Protein AF-A0A5E4JBL3-F1 (afdb_monomer_lite)

Structure (mmCIF, N/CA/C/O backbone):
data_AF-A0A5E4JBL3-F1
#
_entry.id   AF-A0A5E4JBL3-F1
#
loop_
_atom_site.group_PDB
_atom_site.id
_atom_site.type_symbol
_atom_site.label_atom_id
_atom_site.label_alt_id
_atom_site.label_comp_id
_atom_site.label_asym_id
_atom_site.label_entity_id
_atom_site.label_seq_id
_atom_site.pdbx_PDB_ins_code
_atom_site.Cartn_x
_atom_site.Cartn_y
_atom_site.Cartn_z
_atom_site.occupancy
_atom_site.B_iso_or_equiv
_atom_site.auth_seq_id
_atom_site.auth_comp_id
_atom_site.auth_asym_id
_atom_site.auth_atom_id
_atom_site.pdbx_PDB_model_num
ATOM 1 N N . MET A 1 1 ? -22.292 12.266 42.645 1.00 54.19 1 MET A N 1
ATOM 2 C CA . MET A 1 1 ? -21.056 12.709 41.952 1.00 54.19 1 MET A CA 1
ATOM 3 C C . MET A 1 1 ? -20.229 11.546 41.388 1.00 54.19 1 MET A C 1
ATOM 5 O O . MET A 1 1 ? -19.679 11.706 40.311 1.00 54.19 1 MET A O 1
ATOM 9 N N . VAL A 1 2 ? -20.208 10.363 42.024 1.00 60.06 2 VAL A N 1
ATOM 10 C CA . VAL A 1 2 ? -19.450 9.173 41.563 1.00 60.06 2 VAL A CA 1
ATOM 11 C C . VAL A 1 2 ? -19.999 8.526 40.270 1.00 60.06 2 VAL A C 1
ATOM 13 O O . VAL A 1 2 ? -19.231 8.005 39.466 1.00 60.06 2 VAL A O 1
ATOM 16 N N . GLU A 1 3 ? -21.312 8.578 40.017 1.00 61.00 3 GLU A N 1
ATOM 17 C CA . GLU A 1 3 ? -21.920 7.982 38.806 1.00 61.00 3 GLU A CA 1
ATOM 18 C C . GLU A 1 3 ? -21.647 8.765 37.515 1.00 61.00 3 GLU A C 1
ATOM 20 O O . GLU A 1 3 ? -21.484 8.173 36.447 1.00 61.00 3 GLU A O 1
ATOM 25 N N . ILE A 1 4 ? -21.547 10.095 37.609 1.00 63.66 4 ILE A N 1
ATOM 26 C 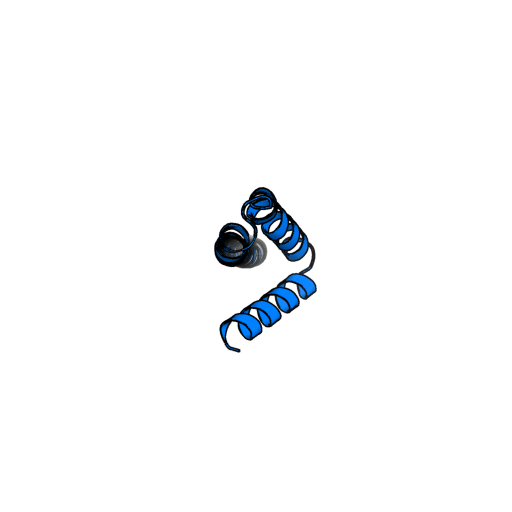CA . ILE A 1 4 ? -21.275 10.959 36.452 1.00 63.66 4 ILE A CA 1
ATOM 27 C C . ILE A 1 4 ? -19.853 10.697 35.945 1.00 63.66 4 ILE A C 1
ATOM 29 O O . ILE A 1 4 ? -19.643 10.540 34.747 1.00 63.66 4 ILE A O 1
ATOM 33 N N . GLN A 1 5 ? -18.896 10.540 36.861 1.00 64.38 5 GLN A N 1
ATOM 34 C CA . GLN A 1 5 ? -17.495 10.276 36.536 1.00 64.38 5 GLN A CA 1
ATOM 35 C C . GLN A 1 5 ? -17.306 8.914 35.847 1.00 64.38 5 GLN A C 1
ATOM 37 O O . GLN A 1 5 ? -16.705 8.846 34.780 1.00 64.38 5 GLN A O 1
ATOM 42 N N . LYS A 1 6 ? -17.951 7.850 36.353 1.00 71.44 6 LYS A N 1
ATOM 43 C CA . LYS A 1 6 ? -17.954 6.525 35.697 1.00 71.44 6 LYS A CA 1
ATOM 44 C C . LYS A 1 6 ? -18.569 6.548 34.293 1.00 71.44 6 LYS A C 1
ATOM 46 O O . LYS A 1 6 ? -18.127 5.816 33.408 1.00 71.44 6 LYS A O 1
ATOM 51 N N . THR A 1 7 ? -19.591 7.376 34.084 1.00 69.94 7 THR A N 1
ATOM 52 C CA . THR A 1 7 ? -20.264 7.502 32.783 1.00 69.94 7 THR A CA 1
ATOM 53 C C . THR A 1 7 ? -19.384 8.236 31.773 1.00 69.94 7 THR A C 1
ATOM 55 O O . THR A 1 7 ? -19.277 7.795 30.626 1.00 69.94 7 THR A O 1
ATOM 58 N N . VAL A 1 8 ? -18.711 9.305 32.211 1.00 71.62 8 VAL A N 1
ATOM 59 C CA . VAL A 1 8 ? -17.750 10.065 31.402 1.00 71.62 8 VAL A CA 1
ATOM 60 C C . VAL A 1 8 ? -16.551 9.195 31.028 1.00 71.62 8 VAL A C 1
ATOM 62 O O . VAL A 1 8 ? -16.236 9.114 29.844 1.00 71.62 8 VAL A O 1
ATOM 65 N N . ASP A 1 9 ? -15.963 8.458 31.973 1.00 70.44 9 ASP A N 1
ATOM 66 C CA . ASP A 1 9 ? -14.825 7.564 31.708 1.00 70.44 9 ASP A CA 1
ATOM 67 C C . ASP A 1 9 ? -15.192 6.427 30.738 1.00 70.44 9 ASP A C 1
ATOM 69 O O . ASP A 1 9 ? -14.423 6.084 29.838 1.00 70.44 9 ASP A O 1
ATOM 73 N N . SER A 1 10 ? -16.405 5.873 30.855 1.00 74.19 10 SER A N 1
ATOM 74 C CA . SER A 1 10 ? -16.936 4.873 29.916 1.00 74.19 10 SER A CA 1
ATOM 75 C C . SER A 1 10 ? -17.103 5.436 28.499 1.00 74.19 10 SER A C 1
ATOM 77 O O . SER A 1 10 ? -16.784 4.763 27.514 1.00 74.19 10 SER A O 1
ATOM 79 N N . TRP A 1 11 ? -17.589 6.671 28.374 1.00 73.88 11 TRP A N 1
ATOM 80 C CA . TRP A 1 11 ? -17.711 7.348 27.082 1.00 73.88 11 TRP A CA 1
ATOM 81 C C . TRP A 1 11 ? -16.343 7.671 26.481 1.00 73.88 11 TRP A C 1
ATOM 83 O O . TRP A 1 11 ? -16.098 7.356 25.314 1.00 73.88 11 TRP A O 1
ATOM 93 N N . PHE A 1 12 ? -15.430 8.212 27.284 1.00 67.88 12 PHE A N 1
ATOM 94 C CA . PHE A 1 12 ? -14.071 8.536 26.859 1.00 67.88 12 PHE A CA 1
ATOM 95 C C . PHE A 1 12 ? -13.304 7.288 26.417 1.00 67.88 12 PHE A C 1
ATOM 97 O O . PHE A 1 12 ? -12.713 7.279 25.339 1.00 67.88 12 PHE A O 1
ATOM 104 N N . GLY A 1 13 ? -13.402 6.191 27.173 1.00 68.94 13 GLY A N 1
ATOM 105 C CA . GLY A 1 13 ? -12.771 4.918 26.827 1.00 68.94 13 GLY A CA 1
ATOM 106 C C . GLY A 1 13 ? -13.302 4.304 25.525 1.00 68.94 13 GLY A C 1
ATOM 107 O O . GLY A 1 13 ? -12.533 3.704 24.770 1.00 68.94 13 GLY A O 1
ATOM 108 N N . LYS A 1 14 ? -14.592 4.484 25.209 1.00 67.31 14 LYS A N 1
ATOM 109 C CA . LYS A 1 14 ? -15.181 4.045 23.928 1.00 67.31 14 LYS A CA 1
ATOM 110 C C . LYS A 1 14 ? -14.700 4.895 22.753 1.00 67.31 14 LYS A C 1
ATOM 112 O O . LYS A 1 14 ? -14.368 4.339 21.706 1.00 67.31 14 LYS A O 1
ATOM 117 N N . ILE A 1 15 ? -14.619 6.213 22.931 1.00 65.12 15 ILE A N 1
ATOM 118 C CA . ILE A 1 15 ? -14.107 7.135 21.906 1.00 65.12 15 ILE A CA 1
ATOM 119 C C . ILE A 1 15 ? -12.617 6.872 21.658 1.00 65.12 15 ILE A C 1
ATOM 121 O O . ILE A 1 15 ? -12.201 6.740 20.509 1.00 65.12 15 ILE A O 1
ATOM 125 N N . GLN A 1 16 ? -11.829 6.708 22.721 1.00 60.00 16 GLN A N 1
ATOM 126 C CA . GLN A 1 16 ? -10.399 6.428 22.637 1.00 60.00 16 GLN A CA 1
ATOM 127 C C . GLN A 1 16 ? -10.128 5.075 21.969 1.00 60.00 16 GLN A C 1
ATOM 129 O O . GLN A 1 16 ? -9.328 5.020 21.040 1.00 60.00 16 GLN A O 1
ATOM 134 N N . LYS A 1 17 ? -10.838 3.998 22.340 1.00 61.50 17 LYS A N 1
ATOM 135 C CA . LYS A 1 17 ? -10.721 2.704 21.637 1.00 61.50 17 LYS A CA 1
ATOM 136 C C . LYS A 1 17 ? -11.131 2.797 20.166 1.00 61.50 17 LYS A C 1
ATOM 138 O O . LYS A 1 17 ? -10.486 2.186 19.317 1.00 61.50 17 LYS A O 1
ATOM 143 N N . GLY A 1 18 ? -12.176 3.565 19.857 1.00 56.97 18 GLY A N 1
ATOM 144 C CA . GLY A 1 18 ? -12.638 3.780 18.486 1.00 56.97 18 GLY A CA 1
ATOM 145 C C . GLY A 1 18 ? -11.681 4.618 17.631 1.00 56.97 18 GLY A C 1
ATOM 146 O O . GLY A 1 18 ? -11.600 4.391 16.4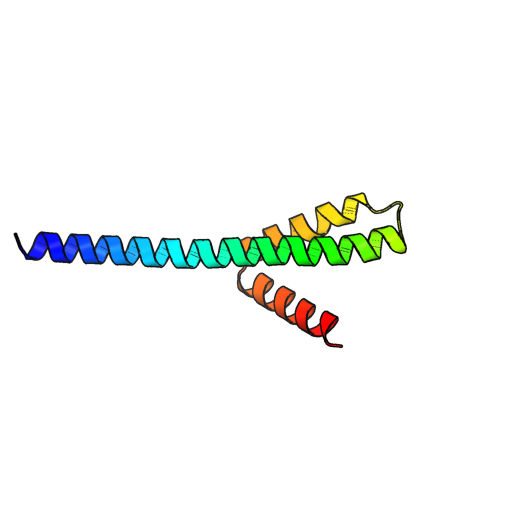26 1.00 56.97 18 GLY A O 1
ATOM 147 N N . LEU A 1 19 ? -10.953 5.563 18.231 1.00 55.25 19 LEU A N 1
ATOM 148 C CA . LEU A 1 19 ? -9.969 6.407 17.545 1.00 55.25 19 LEU A CA 1
ATOM 149 C C . LEU A 1 19 ? -8.615 5.710 17.403 1.00 55.25 19 LEU A C 1
ATOM 151 O O . LEU A 1 19 ? -8.063 5.698 16.308 1.00 55.25 19 LEU A O 1
ATOM 155 N N . VAL A 1 20 ? -8.109 5.073 18.460 1.00 56.78 20 VAL A N 1
ATOM 156 C CA . VAL A 1 20 ? -6.807 4.383 18.440 1.00 56.78 20 VAL A CA 1
ATOM 157 C C . VAL A 1 20 ? -6.820 3.223 17.441 1.00 56.78 20 VAL A C 1
ATOM 159 O O . VAL A 1 20 ? -5.947 3.160 16.581 1.00 56.78 20 VAL A O 1
ATOM 162 N N . GLY A 1 21 ? -7.875 2.399 17.427 1.00 58.25 21 GLY A N 1
ATOM 163 C CA . GLY A 1 21 ? -7.998 1.314 16.444 1.00 58.25 21 GLY A CA 1
ATOM 164 C C . GLY A 1 21 ? -8.149 1.790 14.990 1.00 58.25 21 GLY A C 1
ATOM 165 O O . GLY A 1 21 ? -7.856 1.041 14.061 1.00 58.25 21 GLY A O 1
ATOM 166 N N . LYS A 1 22 ? -8.586 3.038 14.765 1.00 60.34 22 LYS A N 1
ATOM 167 C CA . LYS A 1 22 ? -8.635 3.653 13.427 1.00 60.34 22 LYS A CA 1
ATOM 168 C C . LYS A 1 22 ? -7.293 4.260 13.020 1.00 60.34 22 LYS A C 1
ATOM 170 O O . LYS A 1 22 ? -6.947 4.192 11.846 1.00 60.34 22 LYS A O 1
ATOM 175 N N . ILE A 1 23 ? -6.546 4.825 13.969 1.00 59.75 23 ILE A N 1
ATOM 176 C CA . ILE A 1 23 ? -5.219 5.406 13.731 1.00 59.75 23 ILE A CA 1
ATOM 177 C C . ILE A 1 23 ? -4.207 4.305 13.417 1.00 59.75 23 ILE A C 1
ATOM 179 O O . ILE A 1 23 ? -3.465 4.433 12.451 1.00 59.75 23 ILE A O 1
ATOM 183 N N . GLU A 1 24 ? -4.216 3.200 14.162 1.00 61.50 24 GLU A N 1
ATOM 184 C CA . GLU A 1 24 ? -3.336 2.055 13.892 1.00 61.50 24 GLU A CA 1
ATOM 185 C C . GLU A 1 24 ? -3.578 1.476 12.492 1.00 61.50 24 GLU A C 1
ATOM 187 O O . GLU A 1 24 ? -2.631 1.281 11.731 1.00 61.50 24 GLU A O 1
ATOM 192 N N . HIS A 1 25 ? -4.845 1.301 12.096 1.00 63.75 25 HIS A N 1
ATOM 193 C CA . HIS A 1 25 ? -5.188 0.873 10.734 1.00 63.75 25 HIS A CA 1
ATOM 194 C C . HIS A 1 25 ? -4.796 1.896 9.674 1.00 63.75 25 HIS A C 1
ATOM 196 O O . HIS A 1 25 ? -4.334 1.513 8.602 1.00 63.75 25 HIS A O 1
ATOM 202 N N . PHE A 1 26 ? -4.942 3.189 9.951 1.00 63.94 26 PHE A N 1
ATOM 203 C CA . PHE A 1 26 ? -4.538 4.249 9.031 1.00 63.94 26 PHE A CA 1
ATOM 204 C C . PHE A 1 26 ? -3.019 4.278 8.817 1.00 63.9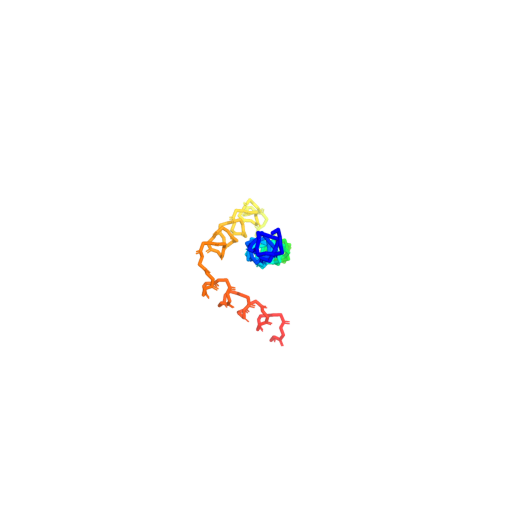4 26 PHE A C 1
ATOM 206 O O . PHE A 1 26 ? -2.559 4.325 7.678 1.00 63.94 26 PHE A O 1
ATOM 213 N N . VAL A 1 27 ? -2.238 4.177 9.894 1.00 65.56 27 VAL A N 1
ATOM 214 C CA . VAL A 1 27 ? -0.770 4.149 9.841 1.00 65.56 27 VAL A CA 1
ATOM 215 C C . VAL A 1 27 ? -0.272 2.876 9.157 1.00 65.56 27 VAL A C 1
ATOM 217 O O . VAL A 1 27 ? 0.602 2.961 8.296 1.00 65.56 27 VAL A O 1
ATOM 220 N N . ALA A 1 28 ? -0.857 1.714 9.462 1.00 67.62 28 ALA A N 1
ATOM 221 C CA . ALA A 1 28 ? -0.530 0.461 8.781 1.00 67.62 28 ALA A CA 1
ATOM 222 C C . ALA A 1 28 ? -0.864 0.522 7.281 1.00 67.62 28 ALA A C 1
ATOM 224 O O . ALA A 1 28 ? -0.072 0.076 6.454 1.00 67.62 28 ALA A O 1
ATOM 225 N N . THR A 1 29 ? -1.995 1.138 6.919 1.00 65.94 29 THR A N 1
ATOM 226 C CA . THR A 1 29 ? -2.386 1.348 5.516 1.00 65.94 29 THR A CA 1
ATOM 227 C C . THR A 1 29 ? -1.416 2.285 4.806 1.00 65.94 29 THR A C 1
ATOM 229 O O . THR A 1 29 ? -1.014 1.989 3.687 1.00 65.94 29 THR A O 1
ATOM 232 N N . LEU A 1 30 ? -0.989 3.377 5.448 1.00 67.31 30 LEU A N 1
ATOM 233 C CA . LEU A 1 30 ? 0.024 4.291 4.911 1.00 67.31 30 LEU A CA 1
ATOM 234 C C . LEU A 1 30 ? 1.367 3.592 4.689 1.00 67.31 30 LEU A C 1
ATOM 236 O O . LEU A 1 30 ? 1.956 3.728 3.619 1.00 67.31 30 LEU A O 1
ATOM 240 N N . PHE A 1 31 ? 1.831 2.812 5.667 1.00 65.69 31 PHE A N 1
ATOM 241 C CA . PHE A 1 31 ? 3.061 2.031 5.535 1.00 65.69 31 PHE A CA 1
ATOM 242 C C . PHE A 1 31 ? 2.967 1.009 4.403 1.00 65.69 31 PHE A C 1
ATOM 244 O O . PHE A 1 31 ? 3.908 0.870 3.622 1.00 65.69 31 PHE A O 1
ATOM 251 N N . PHE A 1 32 ? 1.822 0.339 4.276 1.00 71.44 32 PHE A N 1
ATOM 252 C CA . PHE A 1 32 ? 1.559 -0.587 3.183 1.00 71.44 32 PHE A CA 1
ATOM 253 C C . PHE A 1 32 ? 1.608 0.112 1.821 1.00 71.44 32 PHE A C 1
ATOM 255 O O . PHE A 1 32 ? 2.277 -0.360 0.910 1.00 71.44 32 PHE A O 1
ATOM 262 N N . LEU A 1 33 ? 0.970 1.276 1.705 1.00 67.81 33 LEU A N 1
ATOM 263 C CA . LEU A 1 33 ? 0.964 2.122 0.509 1.00 67.81 33 LEU A CA 1
ATOM 264 C C . LEU A 1 33 ? 2.374 2.529 0.074 1.00 67.81 33 LEU A C 1
ATOM 266 O O . LEU A 1 33 ? 2.712 2.438 -1.105 1.00 67.81 33 LEU A O 1
ATOM 270 N N . ILE A 1 34 ? 3.195 2.960 1.034 1.00 69.75 34 ILE A N 1
ATOM 271 C CA . ILE A 1 34 ? 4.573 3.396 0.792 1.00 69.75 34 ILE A CA 1
ATOM 272 C C . ILE A 1 34 ? 5.441 2.206 0.372 1.00 69.75 34 ILE A C 1
ATOM 274 O O . ILE A 1 34 ? 6.174 2.309 -0.609 1.00 69.75 34 ILE A O 1
ATOM 278 N N . ALA A 1 35 ? 5.340 1.071 1.070 1.00 73.00 35 ALA A N 1
ATOM 279 C CA . ALA A 1 35 ? 6.113 -0.128 0.750 1.00 73.00 35 ALA A CA 1
ATOM 280 C C . ALA A 1 35 ? 5.734 -0.706 -0.624 1.00 73.00 35 ALA A C 1
ATOM 282 O O . ALA A 1 35 ? 6.607 -1.018 -1.437 1.00 73.00 35 ALA A O 1
ATOM 283 N N . LEU A 1 36 ? 4.432 -0.790 -0.907 1.00 75.94 36 LEU A N 1
ATOM 284 C CA . LEU A 1 36 ? 3.901 -1.296 -2.168 1.00 75.94 36 LEU A CA 1
ATOM 285 C C . LEU A 1 36 ? 4.254 -0.363 -3.327 1.00 75.94 36 LEU A C 1
ATOM 287 O O . LEU A 1 36 ? 4.681 -0.827 -4.383 1.00 75.94 36 LEU A O 1
ATOM 291 N N . GLY A 1 37 ? 4.162 0.949 -3.110 1.00 76.62 37 GLY A N 1
ATOM 292 C CA . GLY A 1 37 ? 4.571 1.937 -4.098 1.00 76.62 37 GLY A CA 1
ATOM 293 C C . GLY A 1 37 ? 6.064 1.951 -4.375 1.00 76.62 37 GLY A C 1
ATOM 294 O O . GLY A 1 37 ? 6.447 2.022 -5.537 1.00 76.62 37 GLY A O 1
ATOM 295 N N . ALA A 1 38 ? 6.913 1.805 -3.358 1.00 73.00 38 ALA A N 1
ATOM 296 C CA . ALA A 1 38 ? 8.359 1.757 -3.551 1.00 73.00 38 ALA A CA 1
ATOM 297 C C . ALA A 1 38 ? 8.792 0.529 -4.368 1.00 73.00 38 ALA A C 1
ATOM 299 O O . ALA A 1 38 ? 9.539 0.667 -5.337 1.00 73.00 38 ALA A O 1
ATOM 300 N N . LEU A 1 39 ? 8.288 -0.662 -4.028 1.00 79.31 39 LEU A N 1
ATOM 301 C CA . LEU A 1 39 ? 8.614 -1.895 -4.754 1.00 79.31 39 LEU A CA 1
ATOM 302 C C . LEU A 1 39 ? 8.083 -1.872 -6.190 1.00 79.31 39 LEU A C 1
ATOM 304 O O . LEU A 1 39 ? 8.810 -2.206 -7.128 1.00 79.31 39 LEU A O 1
ATOM 308 N N . PHE A 1 40 ? 6.839 -1.424 -6.373 1.00 77.88 40 PHE A N 1
ATOM 309 C CA . PHE A 1 40 ? 6.237 -1.311 -7.696 1.00 77.88 40 PHE A CA 1
ATOM 310 C C . PHE A 1 40 ? 6.955 -0.262 -8.556 1.00 77.88 40 PHE A C 1
ATOM 312 O O . PHE A 1 40 ? 7.210 -0.510 -9.732 1.00 77.88 40 PHE A O 1
ATOM 319 N N . ALA A 1 41 ? 7.359 0.871 -7.974 1.00 76.69 41 ALA A N 1
ATOM 320 C CA . ALA A 1 41 ? 8.125 1.900 -8.668 1.00 76.69 41 ALA A CA 1
ATOM 321 C C . ALA A 1 41 ? 9.494 1.410 -9.131 1.00 76.69 41 ALA A C 1
ATOM 323 O O . ALA A 1 41 ? 9.853 1.645 -10.282 1.00 76.69 41 ALA A O 1
ATOM 324 N N . ILE A 1 42 ? 10.239 0.707 -8.275 1.00 80.12 42 ILE A N 1
ATOM 325 C CA . ILE A 1 42 ? 11.559 0.176 -8.634 1.00 80.12 42 ILE A CA 1
ATOM 326 C C . ILE A 1 42 ? 11.438 -0.790 -9.816 1.00 80.12 42 ILE A C 1
ATOM 328 O O . ILE A 1 42 ? 12.160 -0.640 -10.800 1.00 80.12 42 ILE A O 1
ATOM 332 N N . ALA A 1 43 ? 10.495 -1.734 -9.761 1.00 82.44 43 ALA A N 1
ATOM 333 C CA . ALA A 1 43 ? 10.280 -2.681 -10.852 1.00 82.44 43 ALA A CA 1
ATOM 334 C C . ALA A 1 43 ? 9.839 -1.971 -12.144 1.00 82.44 43 ALA A C 1
ATOM 336 O O . ALA A 1 43 ? 10.397 -2.200 -13.217 1.00 82.44 43 ALA A O 1
ATOM 337 N N . LEU A 1 44 ? 8.862 -1.072 -12.049 1.00 83.75 44 LEU A N 1
ATOM 338 C CA . LEU A 1 44 ? 8.249 -0.452 -13.218 1.00 83.75 44 LEU A CA 1
ATOM 339 C C . LEU A 1 44 ? 9.179 0.560 -13.898 1.00 83.75 44 LEU A C 1
ATOM 341 O O . LEU A 1 44 ? 9.251 0.579 -15.122 1.00 83.75 44 LEU A O 1
ATOM 345 N N . VAL A 1 45 ? 9.951 1.336 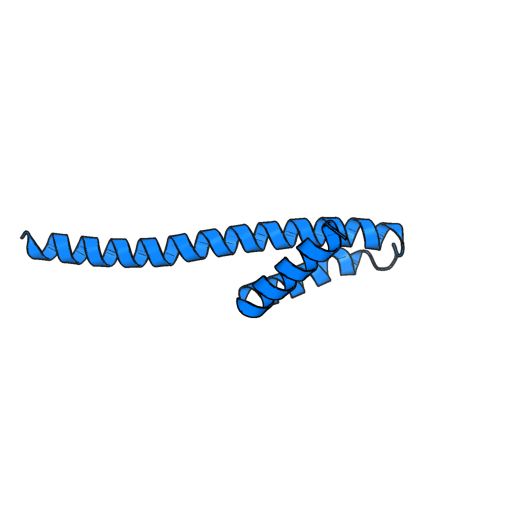-13.135 1.00 84.19 45 VAL A N 1
ATOM 346 C CA . VAL A 1 45 ? 10.963 2.252 -13.689 1.00 84.19 45 VAL A CA 1
ATOM 347 C C . VAL A 1 45 ? 12.123 1.482 -14.325 1.00 84.19 45 VAL A C 1
ATOM 349 O O . VAL A 1 45 ? 12.667 1.939 -15.329 1.00 84.19 45 VAL A O 1
ATOM 352 N N . HIS A 1 46 ? 12.482 0.310 -13.790 1.00 84.00 46 HIS A N 1
ATOM 353 C CA . HIS A 1 46 ? 13.571 -0.503 -14.330 1.00 84.00 46 HIS A CA 1
ATOM 354 C C . HIS A 1 46 ? 13.211 -1.179 -15.662 1.00 84.00 46 HIS A C 1
ATOM 356 O O . HIS A 1 46 ? 14.009 -1.143 -16.596 1.00 84.00 46 HIS A O 1
ATOM 362 N N . TYR A 1 47 ? 12.010 -1.759 -15.777 1.00 86.50 47 TYR A N 1
ATOM 363 C CA . TYR A 1 47 ? 11.592 -2.484 -16.986 1.00 86.50 47 TYR A CA 1
ATOM 364 C C . TYR A 1 47 ? 10.840 -1.612 -18.006 1.00 86.50 47 TYR A C 1
ATOM 366 O O . TYR A 1 47 ? 10.981 -1.815 -19.212 1.00 86.50 47 TYR A O 1
ATOM 374 N N . TRP A 1 48 ? 10.064 -0.622 -17.551 1.00 87.12 48 TRP A N 1
ATOM 375 C CA . TRP A 1 48 ? 9.222 0.232 -18.401 1.00 87.12 48 TRP A CA 1
ATOM 376 C C . TRP A 1 48 ? 9.250 1.703 -17.954 1.00 87.12 48 TRP A C 1
ATOM 378 O O . TRP A 1 48 ? 8.242 2.244 -17.491 1.00 87.12 48 TRP A O 1
ATOM 388 N N . PRO A 1 49 ? 10.377 2.408 -18.155 1.00 84.06 49 PRO A N 1
ATOM 389 C CA . PRO A 1 49 ? 10.566 3.775 -17.660 1.00 84.06 49 PRO A CA 1
ATOM 390 C C . PRO A 1 49 ? 9.540 4.790 -18.196 1.00 84.06 49 PRO A C 1
ATOM 392 O O . PRO A 1 49 ? 9.199 5.744 -17.504 1.00 84.06 49 PRO A O 1
ATOM 395 N N . HIS A 1 50 ? 8.982 4.573 -19.393 1.00 88.50 50 HIS A N 1
ATOM 396 C CA . HIS A 1 50 ? 7.932 5.429 -19.968 1.00 88.50 50 HIS A CA 1
ATOM 397 C C . HIS A 1 50 ? 6.604 5.392 -19.185 1.00 88.50 50 HIS A C 1
ATOM 399 O O . HIS A 1 50 ? 5.772 6.283 -19.344 1.00 88.50 50 HIS A O 1
ATOM 405 N N . LEU A 1 51 ? 6.406 4.390 -18.322 1.00 86.56 51 LEU A N 1
ATOM 406 C CA . LEU A 1 51 ? 5.218 4.232 -17.483 1.00 86.56 51 LEU A CA 1
ATOM 407 C C . LEU A 1 51 ? 5.438 4.696 -16.037 1.00 86.56 51 LEU A C 1
ATOM 409 O O . LEU A 1 51 ? 4.552 4.509 -15.209 1.00 86.56 51 LEU A O 1
ATOM 413 N N . ALA A 1 52 ? 6.572 5.330 -15.715 1.00 78.06 52 ALA A N 1
ATOM 414 C CA . ALA A 1 52 ? 6.939 5.715 -14.347 1.00 78.06 52 ALA A CA 1
ATOM 415 C C . ALA A 1 52 ? 5.846 6.493 -13.584 1.00 78.06 52 ALA A C 1
ATOM 417 O O . ALA A 1 52 ? 5.741 6.377 -12.368 1.00 78.06 52 ALA A O 1
ATOM 418 N N . PHE A 1 53 ? 4.980 7.241 -14.273 1.00 78.19 53 PHE A N 1
ATOM 419 C CA . PHE A 1 53 ? 3.850 7.938 -13.645 1.00 78.19 53 PHE A CA 1
ATOM 420 C C . PHE A 1 53 ? 2.818 6.982 -13.004 1.00 78.19 53 PHE A C 1
ATOM 422 O O . PHE A 1 53 ? 2.207 7.314 -11.984 1.00 78.19 53 PHE A O 1
ATOM 429 N N . LEU A 1 54 ? 2.648 5.769 -13.546 1.00 80.62 54 LEU A N 1
ATOM 430 C CA . LEU A 1 54 ? 1.773 4.735 -12.980 1.00 80.62 54 LEU A CA 1
ATOM 431 C C . LEU A 1 54 ? 2.312 4.180 -11.664 1.00 80.62 54 LEU A C 1
ATOM 433 O O . LEU A 1 54 ? 1.526 3.710 -10.841 1.00 80.62 54 LEU A O 1
ATOM 437 N N . ALA A 1 55 ? 3.621 4.287 -11.430 1.00 76.62 55 ALA A N 1
ATOM 438 C CA . ALA A 1 55 ? 4.243 3.837 -10.194 1.00 76.62 55 ALA A CA 1
ATOM 439 C C . ALA A 1 55 ? 3.727 4.572 -8.953 1.00 76.62 55 ALA A C 1
ATOM 441 O O . ALA A 1 55 ? 3.824 4.042 -7.854 1.00 76.62 55 ALA A O 1
ATOM 442 N N . VAL A 1 56 ? 3.170 5.774 -9.121 1.00 76.12 56 VAL A N 1
ATOM 443 C CA . VAL A 1 56 ? 2.564 6.549 -8.031 1.00 76.12 56 VAL A CA 1
ATOM 444 C C . VAL A 1 56 ? 1.045 6.392 -8.030 1.00 76.12 56 VAL A C 1
ATOM 446 O O . VAL A 1 56 ? 0.448 6.189 -6.975 1.00 76.12 56 VAL A O 1
ATOM 449 N N . LEU A 1 57 ? 0.407 6.433 -9.206 1.00 79.31 57 LEU A N 1
ATOM 450 C CA . LEU A 1 57 ? -1.054 6.352 -9.319 1.00 79.31 57 LEU A CA 1
ATOM 451 C C . LEU A 1 57 ? -1.620 4.995 -8.892 1.00 79.31 57 LEU A C 1
ATOM 453 O O . LEU A 1 57 ? -2.659 4.953 -8.234 1.00 79.31 57 LEU A O 1
ATOM 457 N N . VAL A 1 58 ? -0.955 3.892 -9.244 1.00 81.00 58 VAL A N 1
ATOM 458 C CA . VAL A 1 58 ? -1.445 2.542 -8.932 1.00 81.00 58 VAL A CA 1
ATOM 459 C C . VAL A 1 58 ? -1.443 2.279 -7.420 1.00 81.00 58 VAL A C 1
ATOM 461 O O . VAL A 1 58 ? -2.504 1.937 -6.895 1.00 81.00 58 VAL A O 1
ATOM 464 N N . PRO A 1 59 ? -0.344 2.504 -6.672 1.00 80.62 59 PRO A N 1
ATOM 465 C CA . PRO A 1 59 ? -0.352 2.352 -5.216 1.00 80.62 59 PRO A CA 1
ATOM 466 C C . PRO A 1 59 ? -1.328 3.306 -4.532 1.00 80.62 59 PRO A C 1
ATOM 468 O O . PRO A 1 59 ? -1.993 2.903 -3.582 1.00 80.62 59 PRO A O 1
ATOM 471 N N . LEU A 1 60 ? -1.463 4.541 -5.034 1.00 78.94 60 LEU A N 1
ATOM 472 C CA . LEU A 1 60 ? -2.434 5.512 -4.525 1.00 78.94 60 LEU A CA 1
ATOM 473 C C . LEU A 1 60 ? -3.871 4.982 -4.638 1.00 78.94 60 LEU A C 1
ATOM 475 O O . LEU A 1 60 ? -4.614 5.000 -3.657 1.00 78.94 60 LEU A O 1
ATOM 479 N N . ALA A 1 61 ? -4.247 4.463 -5.809 1.00 81.50 61 ALA A N 1
ATOM 480 C CA . ALA A 1 61 ? -5.571 3.895 -6.048 1.00 81.50 61 ALA A CA 1
ATOM 481 C C . ALA A 1 61 ? -5.812 2.623 -5.219 1.00 81.50 61 ALA A C 1
ATOM 483 O O . ALA A 1 61 ? -6.860 2.485 -4.587 1.00 81.50 61 ALA A O 1
ATOM 484 N N . VAL A 1 62 ? -4.830 1.716 -5.166 1.00 81.00 62 VAL A N 1
ATOM 485 C CA . VAL A 1 62 ? -4.898 0.480 -4.367 1.00 81.00 62 VAL A CA 1
ATOM 486 C C . VAL A 1 62 ? -5.029 0.798 -2.879 1.00 81.00 62 VAL A C 1
ATOM 488 O O . VAL A 1 62 ? -5.854 0.203 -2.189 1.00 81.00 62 VAL A O 1
ATOM 491 N N . GLY A 1 63 ? -4.270 1.769 -2.385 1.00 74.25 63 GLY A N 1
ATOM 492 C CA . GLY A 1 63 ? -4.334 2.214 -1.002 1.00 74.25 63 GLY A CA 1
ATOM 493 C C . GLY A 1 63 ? -5.643 2.913 -0.642 1.00 74.25 63 GLY A C 1
ATOM 494 O O . GLY A 1 63 ? -6.200 2.654 0.424 1.00 74.25 63 GLY A O 1
ATOM 495 N N . ALA A 1 64 ? -6.186 3.733 -1.545 1.00 77.31 64 ALA A N 1
ATOM 496 C CA . ALA A 1 64 ? -7.509 4.328 -1.372 1.00 77.31 64 ALA A CA 1
ATOM 497 C C . ALA A 1 64 ? -8.609 3.252 -1.312 1.00 77.31 64 ALA A C 1
ATOM 499 O O . ALA A 1 64 ? -9.475 3.300 -0.440 1.00 77.31 64 ALA A O 1
ATOM 500 N N . LEU A 1 65 ? -8.547 2.237 -2.180 1.00 76.38 65 LEU A N 1
ATOM 501 C CA . LEU A 1 65 ? -9.479 1.103 -2.158 1.00 76.38 65 LEU A CA 1
ATOM 502 C C . LEU A 1 65 ? -9.333 0.250 -0.887 1.00 76.38 65 LEU A C 1
ATOM 504 O O . LEU A 1 65 ? -10.337 -0.153 -0.297 1.00 76.38 65 LEU A O 1
ATOM 508 N N . ALA A 1 66 ? -8.101 0.026 -0.425 1.00 74.44 66 ALA A N 1
ATOM 509 C CA . ALA A 1 66 ? -7.812 -0.667 0.831 1.00 74.44 66 ALA A CA 1
ATOM 510 C C . ALA A 1 66 ? -8.349 0.089 2.052 1.00 74.44 66 ALA A C 1
ATOM 512 O O . ALA A 1 66 ? -8.869 -0.531 2.979 1.00 74.44 66 ALA A O 1
ATOM 513 N N . TYR A 1 67 ? -8.306 1.421 2.033 1.00 72.31 67 TYR A N 1
ATOM 514 C CA . TYR A 1 67 ? -8.879 2.239 3.098 1.00 72.31 67 TYR A CA 1
ATOM 515 C C . TYR A 1 67 ? -10.407 2.092 3.198 1.00 72.31 67 TYR A C 1
ATOM 517 O O . TYR A 1 67 ? -10.959 2.064 4.298 1.00 72.31 67 TYR A O 1
ATOM 525 N N . VAL A 1 68 ? -11.098 1.966 2.061 1.00 75.50 68 VAL A N 1
ATOM 526 C CA . VAL A 1 68 ? -12.5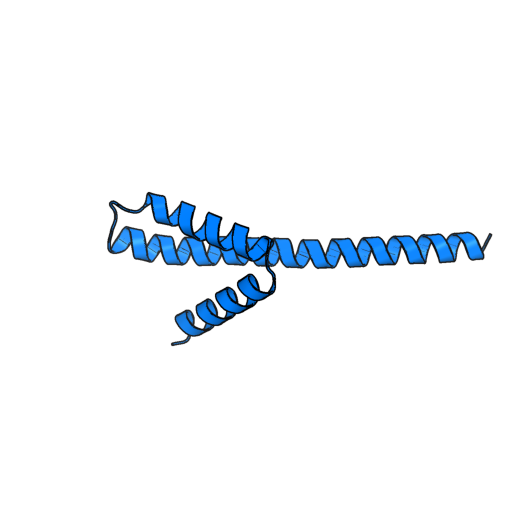66 1.848 2.015 1.00 75.50 68 VAL A CA 1
ATOM 527 C C . VAL A 1 68 ? -13.039 0.430 2.351 1.00 75.50 68 VAL A C 1
ATOM 529 O O . VAL A 1 68 ? -14.081 0.264 2.986 1.00 75.50 68 VAL A O 1
ATOM 532 N N . ASN A 1 69 ? -12.291 -0.602 1.949 1.00 74.81 69 ASN A N 1
ATOM 533 C CA . ASN A 1 69 ? -12.685 -1.995 2.138 1.00 74.81 69 ASN A CA 1
ATOM 534 C C . ASN A 1 69 ? -11.607 -2.804 2.872 1.00 74.81 69 ASN A C 1
ATOM 536 O O . ASN A 1 69 ? -10.591 -3.210 2.308 1.00 74.81 69 ASN A O 1
ATOM 540 N N . ARG A 1 70 ? -11.896 -3.135 4.134 1.00 69.31 70 ARG A N 1
ATOM 541 C CA . ARG A 1 70 ? -11.005 -3.919 4.999 1.00 69.31 70 ARG A CA 1
ATOM 542 C C . ARG A 1 70 ? -10.692 -5.312 4.446 1.00 69.31 70 ARG A C 1
ATOM 544 O O . ARG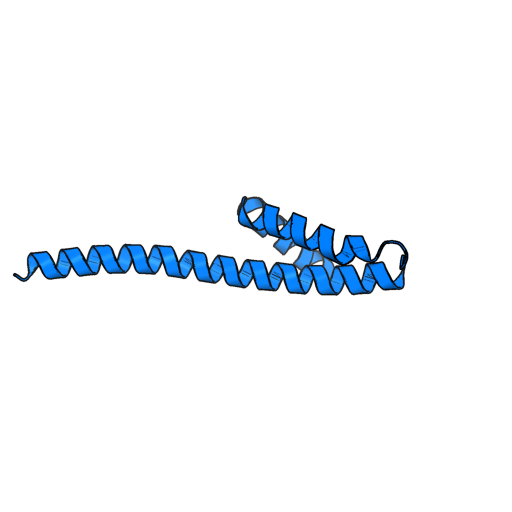 A 1 70 ? -9.571 -5.781 4.605 1.00 69.31 70 ARG A O 1
ATOM 551 N N . ALA A 1 71 ? -11.656 -5.979 3.811 1.00 71.38 71 ALA A N 1
ATOM 552 C CA . ALA A 1 71 ? -11.430 -7.300 3.225 1.00 71.38 71 ALA A CA 1
ATOM 553 C C . ALA A 1 71 ? -10.477 -7.217 2.024 1.00 71.38 71 ALA A C 1
ATOM 555 O O . ALA A 1 71 ? -9.593 -8.058 1.884 1.00 71.38 71 ALA A O 1
ATOM 556 N N . PHE A 1 72 ? -10.604 -6.161 1.212 1.00 76.25 72 PHE A N 1
ATOM 557 C CA . PHE A 1 72 ? -9.668 -5.878 0.125 1.00 76.25 72 PHE A CA 1
ATOM 558 C C . PHE A 1 72 ? -8.260 -5.595 0.662 1.00 76.25 72 PHE A C 1
ATOM 560 O O . PHE A 1 72 ? -7.304 -6.194 0.183 1.00 76.25 72 PHE A O 1
ATOM 567 N N . ALA A 1 73 ? -8.128 -4.771 1.707 1.00 68.62 73 ALA A N 1
ATOM 568 C CA . ALA A 1 73 ? -6.834 -4.497 2.335 1.00 68.62 73 ALA A CA 1
ATOM 569 C C . ALA A 1 73 ? -6.130 -5.778 2.810 1.00 68.62 73 ALA A C 1
ATOM 571 O O . ALA A 1 73 ? -4.950 -5.974 2.531 1.00 68.62 73 ALA A O 1
ATOM 572 N N . ILE A 1 74 ? -6.866 -6.675 3.479 1.00 72.50 74 ILE A N 1
ATOM 573 C CA . ILE A 1 74 ? -6.333 -7.961 3.947 1.00 72.50 74 ILE A CA 1
ATOM 574 C C . ILE A 1 74 ? -5.916 -8.838 2.761 1.00 72.50 74 ILE A C 1
ATOM 576 O O . ILE A 1 74 ? -4.818 -9.388 2.775 1.00 72.50 74 ILE A O 1
ATOM 580 N N . ALA A 1 75 ? -6.753 -8.950 1.727 1.00 77.62 75 ALA A N 1
ATOM 581 C CA . ALA A 1 75 ? -6.443 -9.756 0.548 1.00 77.62 75 ALA A CA 1
ATOM 582 C C . ALA A 1 75 ? -5.180 -9.258 -0.172 1.00 77.62 75 ALA A C 1
ATOM 584 O O . ALA A 1 75 ? -4.286 -10.049 -0.467 1.00 77.62 75 ALA A O 1
ATOM 585 N N . VAL A 1 76 ? -5.073 -7.946 -0.400 1.00 74.38 76 VAL A N 1
ATOM 586 C CA . VAL A 1 76 ? -3.915 -7.341 -1.071 1.00 74.38 76 VAL A CA 1
ATOM 587 C C . VAL A 1 76 ? -2.657 -7.473 -0.209 1.00 74.38 76 VAL A C 1
ATOM 589 O O . VAL A 1 76 ? -1.601 -7.794 -0.742 1.00 74.38 76 VAL A O 1
ATOM 592 N N . PHE A 1 77 ? -2.762 -7.328 1.115 1.00 72.19 77 PHE A N 1
ATOM 593 C CA . PHE A 1 77 ? -1.647 -7.562 2.038 1.00 72.19 77 PHE A CA 1
ATOM 594 C C . PHE A 1 77 ? -1.139 -9.010 1.996 1.00 72.19 77 PHE A C 1
ATOM 596 O O . PHE A 1 77 ? 0.065 -9.235 1.888 1.00 72.19 77 PHE A O 1
ATOM 603 N N . VAL A 1 78 ? -2.043 -9.996 2.027 1.00 76.56 78 VAL A N 1
ATOM 604 C CA . VAL A 1 78 ? -1.684 -11.422 1.947 1.00 76.56 78 VAL A CA 1
ATOM 605 C C . VAL A 1 78 ? -1.019 -11.750 0.610 1.00 76.56 78 VAL A C 1
ATOM 607 O O . VAL A 1 78 ? 0.017 -12.409 0.602 1.00 76.56 78 VAL A O 1
ATOM 610 N N . ILE A 1 79 ? -1.562 -11.254 -0.508 1.00 80.56 79 ILE A N 1
ATOM 611 C CA . ILE A 1 79 ? -0.951 -11.416 -1.838 1.00 80.56 79 ILE A CA 1
ATOM 612 C C . ILE A 1 79 ? 0.459 -10.819 -1.856 1.00 80.56 79 ILE A C 1
ATOM 614 O O . ILE A 1 79 ? 1.379 -11.434 -2.387 1.00 80.56 79 ILE A O 1
ATOM 618 N N . PHE A 1 80 ? 0.639 -9.646 -1.250 1.00 69.94 80 PHE A N 1
ATOM 619 C CA . PHE A 1 80 ? 1.931 -8.971 -1.215 1.00 69.94 80 PHE A CA 1
ATOM 620 C C . PHE A 1 80 ? 2.974 -9.740 -0.398 1.00 69.94 80 PHE A C 1
ATOM 622 O O . PHE A 1 80 ? 4.111 -9.886 -0.838 1.00 69.94 80 PHE A O 1
ATOM 629 N N . ILE A 1 81 ? 2.581 -10.287 0.756 1.00 70.06 81 ILE A N 1
ATOM 630 C CA . ILE A 1 81 ? 3.431 -11.189 1.542 1.00 70.06 81 ILE A CA 1
ATOM 631 C C . ILE A 1 81 ? 3.811 -12.411 0.703 1.00 70.06 81 ILE A C 1
ATOM 633 O O . ILE A 1 81 ? 4.995 -12.703 0.571 1.00 70.06 81 ILE A O 1
ATOM 637 N N . LEU A 1 82 ? 2.839 -13.093 0.092 1.00 75.69 82 LEU A N 1
ATOM 638 C CA . LEU A 1 82 ? 3.120 -14.267 -0.739 1.00 75.69 82 LEU A CA 1
ATOM 639 C C . LEU A 1 82 ? 4.088 -13.942 -1.880 1.00 75.69 82 LEU A C 1
ATOM 641 O O . LEU A 1 82 ? 4.978 -14.734 -2.140 1.00 75.69 82 LEU A O 1
ATOM 645 N N . PHE A 1 83 ? 3.964 -12.774 -2.510 1.00 74.44 83 PHE A N 1
ATOM 646 C CA . PHE A 1 83 ? 4.862 -12.345 -3.583 1.00 74.44 83 PHE A CA 1
ATOM 647 C C . PHE A 1 83 ? 6.296 -12.047 -3.114 1.00 74.44 83 PHE A C 1
ATOM 649 O O . PHE A 1 83 ? 7.231 -12.204 -3.885 1.00 74.44 83 PHE A O 1
ATOM 656 N N . ILE A 1 84 ? 6.487 -11.594 -1.870 1.00 70.88 84 ILE A N 1
ATOM 657 C CA . ILE A 1 84 ? 7.825 -11.328 -1.313 1.00 70.88 84 ILE A CA 1
ATOM 658 C C . ILE A 1 84 ? 8.529 -12.627 -0.893 1.00 70.88 84 ILE A C 1
ATOM 660 O O . ILE A 1 84 ? 9.754 -12.704 -0.955 1.00 70.88 84 ILE A O 1
ATOM 664 N N . PHE A 1 85 ? 7.771 -13.617 -0.414 1.00 72.19 85 PHE A N 1
ATOM 665 C CA . PHE A 1 85 ? 8.317 -14.860 0.144 1.00 72.19 85 PHE A CA 1
ATOM 666 C C . PHE A 1 85 ? 8.334 -16.051 -0.832 1.00 72.19 85 PHE A C 1
ATOM 668 O O . PHE A 1 85 ? 8.866 -17.099 -0.463 1.00 72.19 85 PHE A O 1
ATOM 675 N N . LEU A 1 86 ? 7.756 -15.912 -2.030 1.00 68.06 86 LEU A N 1
ATOM 676 C CA . LEU A 1 86 ? 7.786 -16.900 -3.117 1.00 68.06 86 LEU A CA 1
ATOM 677 C C . LEU A 1 86 ? 8.826 -16.501 -4.170 1.00 68.06 86 LEU A C 1
ATOM 679 O O . LEU A 1 86 ? 9.570 -17.403 -4.612 1.00 68.06 86 LEU A O 1
#

Foldseek 3Di:
DVVVVVVVVVVVVVVCVVVVVLVVLVVVLVVVLVVQLVVQLVVCCVPPVVCSVCSNVVSVVQSVVCSVDVVSVVVVVVVVVVVVVD

pLDDT: mean 72.33, std 7.95, range [54.19, 88.5]

Sequence (86 aa):
MVEIQKTVDSWFGKIQKGLVGKIEHFVATLFFLIALGALFAIALVHYWPHLAFLAVLVPLAVGALAYVNRAFAIAVFVIFILFIFL

Radius of gyration: 19.26 Å; chains: 1; bounding box: 36×30×62 Å

Secondary structure (DSSP, 8-state):
-HHHHHHHHHHHHHHHHHHHHHHHHHHHHHHHHHHHHHHHHHHHHHH-GGGTTHHHHHHHHHHHHHHH-HHHHHHHHHHHHHHHH-